Protein AF-A0A950E2K7-F1 (afdb_monomer_lite)

Structure (mmCIF, N/CA/C/O backbone):
data_AF-A0A950E2K7-F1
#
_entry.id   AF-A0A950E2K7-F1
#
loop_
_atom_site.group_PDB
_atom_site.id
_atom_site.type_symbol
_atom_site.label_atom_id
_atom_site.label_alt_id
_atom_site.label_comp_id
_atom_site.label_asym_id
_atom_site.label_entity_id
_atom_site.label_seq_id
_atom_site.pdbx_PDB_ins_code
_atom_site.Cartn_x
_atom_site.Cartn_y
_atom_site.Cartn_z
_atom_site.occupancy
_atom_site.B_iso_or_equiv
_atom_site.auth_seq_id
_atom_site.auth_comp_id
_atom_site.auth_asym_id
_atom_site.auth_atom_id
_atom_site.pdbx_PDB_model_num
ATOM 1 N N . MET A 1 1 ? -14.177 10.957 -31.921 1.00 55.59 1 MET A N 1
ATOM 2 C CA . MET A 1 1 ? -13.319 11.399 -30.806 1.00 55.59 1 MET A CA 1
ATOM 3 C C . MET A 1 1 ? -13.109 10.197 -29.890 1.00 55.59 1 MET A C 1
ATOM 5 O O . MET A 1 1 ? -13.324 10.300 -28.698 1.00 55.59 1 MET A O 1
ATOM 9 N N . ASP A 1 2 ? -12.735 9.035 -30.451 1.00 54.09 2 ASP A N 1
ATOM 10 C CA . ASP A 1 2 ? -12.984 7.739 -29.781 1.00 54.09 2 ASP A CA 1
ATOM 11 C C . ASP A 1 2 ? -11.878 6.692 -30.003 1.00 54.09 2 ASP A C 1
ATOM 13 O O . ASP A 1 2 ? -11.981 5.569 -29.522 1.00 54.09 2 ASP A O 1
ATOM 17 N N . ASP A 1 3 ? -10.787 7.047 -30.689 1.00 54.56 3 ASP A N 1
ATOM 18 C CA . ASP A 1 3 ? -9.715 6.088 -31.013 1.00 54.56 3 ASP A CA 1
ATOM 19 C C . ASP A 1 3 ? -8.484 6.225 -30.093 1.00 54.56 3 ASP A C 1
ATOM 21 O O . ASP A 1 3 ? -7.641 5.335 -29.996 1.00 54.56 3 ASP A O 1
ATOM 25 N N . GLN A 1 4 ? -8.402 7.323 -29.332 1.00 58.28 4 GLN A N 1
ATOM 26 C CA . GLN A 1 4 ? -7.243 7.643 -28.490 1.00 58.28 4 GLN A CA 1
ATOM 27 C C . GLN A 1 4 ? -7.254 6.913 -27.133 1.00 58.28 4 GLN A C 1
ATOM 29 O O . GLN A 1 4 ? -6.208 6.755 -26.505 1.00 58.28 4 GLN A O 1
ATOM 34 N N . LEU A 1 5 ? -8.420 6.416 -26.701 1.00 62.56 5 LEU A N 1
ATOM 35 C CA . LEU A 1 5 ? -8.577 5.637 -25.466 1.00 62.56 5 LEU A CA 1
ATOM 36 C C . LEU A 1 5 ? -8.317 4.135 -25.664 1.00 62.56 5 LEU A C 1
ATOM 38 O O . LEU A 1 5 ? -8.172 3.409 -24.683 1.00 62.56 5 LEU A O 1
ATOM 42 N N . ARG A 1 6 ? -8.246 3.638 -26.908 1.00 59.62 6 ARG A N 1
ATOM 43 C CA . ARG A 1 6 ? -8.377 2.194 -27.160 1.00 59.62 6 ARG A CA 1
ATOM 44 C C . ARG A 1 6 ? -7.091 1.382 -27.020 1.00 59.62 6 ARG A C 1
ATOM 46 O O . ARG A 1 6 ? -7.189 0.162 -26.947 1.00 59.62 6 ARG A O 1
ATOM 53 N N . ARG A 1 7 ? -5.895 1.989 -26.987 1.00 55.44 7 A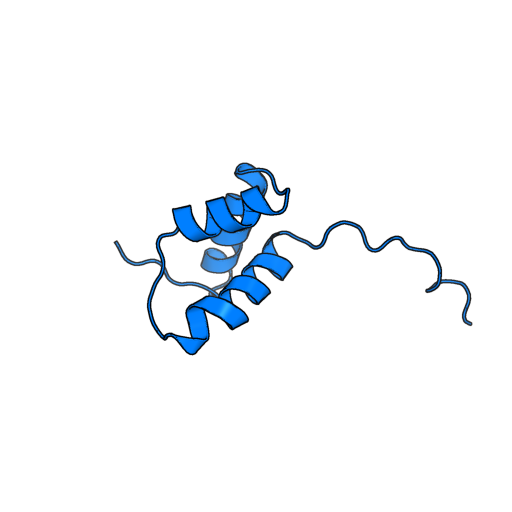RG A N 1
ATOM 54 C CA . ARG A 1 7 ? -4.620 1.231 -26.933 1.00 55.44 7 ARG A CA 1
ATOM 55 C C . ARG A 1 7 ? -3.450 1.951 -26.255 1.00 55.44 7 ARG A C 1
ATOM 57 O O . ARG A 1 7 ? -2.306 1.785 -26.667 1.00 55.44 7 ARG A O 1
ATOM 64 N N . ARG A 1 8 ? -3.677 2.697 -25.172 1.00 60.56 8 ARG A N 1
ATOM 65 C CA . ARG A 1 8 ? -2.608 2.771 -24.167 1.00 60.56 8 ARG A CA 1
ATOM 66 C C . ARG A 1 8 ? -2.771 1.491 -23.364 1.00 60.56 8 ARG A C 1
ATOM 68 O O . ARG A 1 8 ? -3.748 1.366 -22.636 1.00 60.56 8 ARG A O 1
ATOM 75 N N . SER A 1 9 ? -1.874 0.520 -23.520 1.00 58.94 9 SER A N 1
ATOM 76 C CA . SER A 1 9 ? -1.682 -0.448 -22.443 1.00 58.94 9 SER A CA 1
ATOM 77 C C . SER A 1 9 ? -1.455 0.401 -21.196 1.00 58.94 9 SER A C 1
ATOM 79 O O . SER A 1 9 ? -0.436 1.093 -21.110 1.00 58.94 9 SER A O 1
ATOM 81 N N . VAL A 1 10 ? -2.452 0.477 -20.313 1.00 62.81 10 VAL A N 1
ATOM 82 C CA . VAL A 1 10 ? -2.273 1.091 -19.003 1.00 62.81 10 VAL A CA 1
ATOM 83 C C . VAL A 1 10 ? -1.179 0.229 -18.401 1.00 62.81 10 VAL A C 1
ATOM 85 O O . VAL A 1 10 ? -1.393 -0.962 -18.188 1.00 62.81 10 VAL A O 1
ATOM 88 N N . GLY A 1 11 ? 0.043 0.763 -18.326 1.00 66.94 11 GLY A N 1
ATOM 89 C CA . GLY A 1 11 ? 1.180 0.018 -17.795 1.00 66.94 11 GLY A CA 1
ATOM 90 C C . GLY A 1 11 ? 0.853 -0.501 -16.397 1.00 66.94 11 GLY A C 1
ATOM 91 O O . GLY A 1 11 ? -0.191 -0.161 -15.832 1.00 66.94 11 GLY A O 1
ATOM 92 N N . ALA A 1 12 ? 1.746 -1.306 -15.819 1.00 71.31 12 ALA A N 1
ATOM 93 C CA . ALA A 1 12 ? 1.574 -1.725 -14.432 1.00 71.31 12 ALA A CA 1
ATOM 94 C C . ALA A 1 12 ? 1.193 -0.504 -13.563 1.00 71.31 12 ALA A C 1
ATOM 96 O O . ALA A 1 12 ? 1.784 0.569 -13.757 1.00 71.31 12 ALA A O 1
ATOM 97 N N . PRO A 1 13 ? 0.184 -0.627 -12.674 1.00 79.38 13 PRO A N 1
ATOM 98 C CA . PRO A 1 13 ? -0.228 0.478 -11.823 1.00 79.38 13 PRO A CA 1
ATOM 99 C C . PRO A 1 13 ? 0.979 1.091 -11.107 1.00 79.38 13 PRO A C 1
ATOM 101 O O . PRO A 1 13 ? 2.013 0.453 -10.912 1.00 79.38 13 PRO A O 1
ATOM 104 N N . ALA A 1 14 ? 0.877 2.340 -10.663 1.00 90.19 14 ALA A N 1
ATOM 105 C CA . ALA A 1 14 ? 1.892 2.835 -9.744 1.00 90.19 14 ALA A CA 1
ATOM 106 C C . ALA A 1 14 ? 1.852 1.984 -8.460 1.00 90.19 14 ALA A C 1
ATOM 108 O O . ALA A 1 14 ? 0.770 1.714 -7.937 1.00 90.19 14 ALA A O 1
ATOM 109 N N . ALA A 1 15 ? 3.014 1.634 -7.898 1.00 93.69 15 ALA A N 1
ATOM 110 C CA . ALA A 1 15 ? 3.108 0.864 -6.648 1.00 93.69 15 ALA A CA 1
ATOM 111 C C . ALA A 1 15 ? 2.244 1.454 -5.516 1.00 93.69 15 ALA A C 1
ATOM 113 O O . ALA A 1 15 ? 1.673 0.731 -4.706 1.00 93.69 15 ALA A O 1
ATOM 114 N N . ARG A 1 16 ? 2.100 2.785 -5.492 1.00 94.56 16 ARG A N 1
ATOM 115 C CA . ARG A 1 16 ? 1.224 3.499 -4.558 1.00 94.56 16 ARG A CA 1
ATOM 116 C C . ARG A 1 16 ? -0.261 3.193 -4.760 1.00 94.56 16 ARG A C 1
ATOM 118 O O . ARG A 1 16 ? -0.970 3.064 -3.772 1.00 94.56 16 ARG A O 1
ATOM 125 N N . SER A 1 17 ? -0.741 3.104 -5.998 1.00 94.88 17 SER A N 1
ATOM 126 C CA . SER A 1 17 ? -2.146 2.782 -6.265 1.00 94.88 17 SER A CA 1
ATOM 127 C C . SER A 1 17 ? -2.484 1.404 -5.707 1.00 94.88 17 SER A C 1
ATOM 129 O O . SER A 1 17 ? -3.477 1.260 -5.004 1.00 94.88 17 SER A O 1
ATOM 131 N N . LEU A 1 18 ? -1.604 0.423 -5.926 1.00 95.69 18 LEU A N 1
ATOM 132 C CA . LEU A 1 18 ? -1.797 -0.912 -5.370 1.00 95.69 18 LEU A CA 1
ATOM 133 C C . LEU A 1 18 ? -1.650 -0.945 -3.844 1.00 95.69 18 LEU A C 1
ATOM 135 O O . LEU A 1 18 ? -2.408 -1.641 -3.178 1.00 95.69 18 LEU A O 1
ATOM 139 N N . LEU A 1 19 ? -0.726 -0.162 -3.276 1.00 96.81 19 LEU A N 1
ATOM 140 C CA . LEU A 1 19 ? -0.619 0.014 -1.827 1.00 96.81 19 LEU A CA 1
ATOM 141 C C . LEU A 1 19 ? -1.948 0.494 -1.223 1.00 96.81 19 LEU A C 1
ATOM 143 O O . LEU A 1 19 ? -2.381 -0.057 -0.218 1.00 96.81 19 LEU A O 1
ATOM 147 N N . LEU A 1 20 ? -2.608 1.484 -1.835 1.00 95.56 20 LEU A N 1
ATOM 148 C CA . LEU A 1 20 ? -3.905 1.981 -1.363 1.00 95.56 20 LEU A CA 1
ATOM 149 C C . LEU A 1 20 ? -4.996 0.911 -1.448 1.00 95.56 20 LEU A C 1
ATOM 151 O O . LEU A 1 20 ? -5.777 0.785 -0.511 1.00 95.56 20 LEU A O 1
ATOM 155 N N . THR A 1 21 ? -5.015 0.103 -2.511 1.00 95.94 21 THR A N 1
ATOM 156 C CA . THR A 1 21 ? -5.915 -1.055 -2.600 1.00 95.94 21 THR A CA 1
ATOM 157 C C . THR A 1 21 ? -5.652 -2.048 -1.471 1.00 95.94 21 THR A C 1
ATOM 159 O O . THR A 1 21 ? -6.582 -2.441 -0.780 1.00 95.94 21 THR A O 1
ATOM 162 N N . ILE A 1 22 ? -4.392 -2.417 -1.222 1.00 95.94 22 ILE A N 1
ATOM 163 C CA . ILE A 1 22 ? -4.046 -3.356 -0.144 1.00 95.94 22 ILE A CA 1
ATOM 164 C C . ILE A 1 22 ? -4.493 -2.809 1.220 1.00 95.94 22 ILE A C 1
ATOM 166 O O . ILE A 1 22 ? -5.070 -3.536 2.026 1.00 95.94 22 ILE A O 1
ATOM 170 N N . LEU A 1 23 ? -4.252 -1.524 1.478 1.00 96.44 23 LEU A N 1
ATOM 171 C CA . LEU A 1 23 ? -4.652 -0.876 2.724 1.00 96.44 23 LEU A CA 1
ATOM 172 C C . LEU A 1 23 ? -6.174 -0.842 2.885 1.00 96.44 23 LEU A C 1
ATOM 174 O O . LEU A 1 23 ? -6.670 -1.208 3.947 1.00 96.44 23 LEU A O 1
ATOM 178 N N . GLY A 1 24 ? -6.902 -0.435 1.844 1.00 95.94 24 GLY A N 1
ATOM 179 C CA . GLY A 1 24 ? -8.361 -0.337 1.868 1.00 95.94 24 GLY A CA 1
ATOM 180 C C . GLY A 1 24 ? -9.055 -1.690 2.017 1.00 95.94 24 GLY A C 1
ATOM 181 O O . GLY A 1 24 ? -10.025 -1.789 2.759 1.00 95.94 24 GLY A O 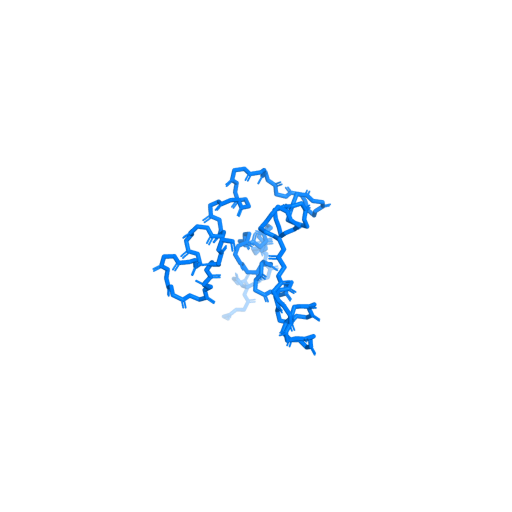1
ATOM 182 N N . GLU A 1 25 ? -8.530 -2.732 1.374 1.00 96.88 25 GLU A N 1
ATOM 183 C CA . GLU A 1 25 ? -9.156 -4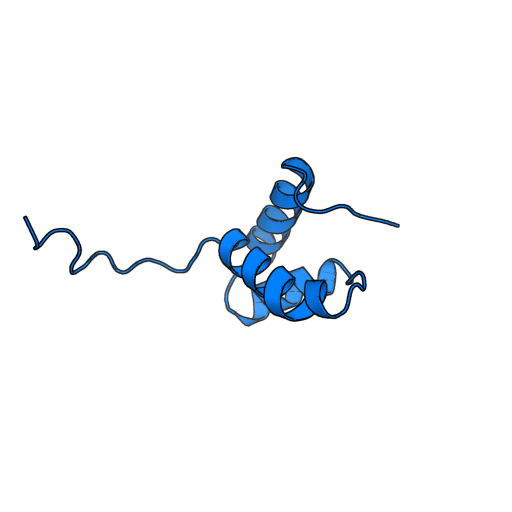.060 1.356 1.00 96.88 25 GLU A CA 1
ATOM 184 C C . GLU A 1 25 ? -8.758 -4.936 2.553 1.00 96.88 25 GLU A C 1
ATOM 186 O O . GLU A 1 25 ? -9.566 -5.713 3.057 1.00 96.88 25 GLU A O 1
ATOM 191 N N . TYR A 1 26 ? -7.513 -4.839 3.035 1.00 95.81 26 TYR A N 1
ATOM 192 C CA . TYR A 1 26 ? -6.999 -5.787 4.033 1.00 95.81 26 TYR A CA 1
ATOM 193 C C . TYR A 1 26 ? -6.733 -5.174 5.404 1.00 95.81 26 TYR A C 1
ATOM 195 O O . TYR A 1 26 ? -6.909 -5.871 6.406 1.00 95.81 26 TYR A O 1
ATOM 203 N N . VAL A 1 27 ? -6.312 -3.909 5.463 1.00 95.19 27 VAL A N 1
ATOM 204 C CA . VAL A 1 27 ? -5.868 -3.266 6.711 1.00 95.19 27 VAL A CA 1
ATOM 205 C C . VAL A 1 27 ? -7.010 -2.479 7.348 1.00 95.19 27 VAL A C 1
ATOM 207 O O . VAL A 1 27 ? -7.368 -2.725 8.498 1.00 95.19 27 VAL A O 1
ATOM 210 N N . LEU A 1 28 ? -7.642 -1.590 6.580 1.00 95.06 28 LEU A N 1
ATOM 211 C CA . LEU A 1 28 ? -8.712 -0.716 7.057 1.00 95.06 28 LEU A CA 1
ATOM 212 C C . LEU A 1 28 ? -9.907 -1.479 7.660 1.00 95.06 28 LEU A C 1
ATOM 214 O O . LEU A 1 28 ? -10.345 -1.078 8.736 1.00 95.06 28 LEU A O 1
ATOM 218 N N . PRO A 1 29 ? -10.407 -2.592 7.077 1.00 97.00 29 PRO A N 1
ATOM 219 C CA . PRO A 1 29 ? -11.558 -3.302 7.640 1.00 97.00 29 PRO A CA 1
ATOM 220 C C . PRO A 1 29 ? -11.262 -3.979 8.981 1.00 97.00 29 PRO A C 1
ATOM 222 O O . PRO A 1 29 ? -12.183 -4.255 9.743 1.00 97.00 29 PRO A O 1
ATOM 225 N N . ARG A 1 30 ? -9.985 -4.266 9.263 1.00 95.00 30 ARG A N 1
ATOM 226 C CA . ARG A 1 30 ? -9.545 -4.861 10.531 1.00 95.00 30 ARG A CA 1
ATOM 227 C C . ARG A 1 30 ? -9.293 -3.806 11.606 1.00 95.00 30 ARG A C 1
ATOM 229 O O . ARG A 1 30 ? -9.391 -4.119 12.782 1.00 95.00 30 ARG A O 1
ATOM 236 N N . GLY A 1 31 ? -8.974 -2.570 11.214 1.00 93.56 31 GLY A N 1
ATOM 237 C CA . GLY A 1 31 ? -8.654 -1.487 12.150 1.00 93.56 31 GLY A CA 1
ATOM 238 C C . GLY A 1 31 ? -7.332 -1.683 12.903 1.00 93.56 31 GLY A C 1
ATOM 239 O O . GLY A 1 31 ? -7.079 -0.991 13.885 1.00 93.56 31 GLY A O 1
ATOM 240 N N . GLU A 1 32 ? -6.487 -2.608 12.448 1.00 93.50 32 GLU A N 1
ATOM 241 C CA . GLU A 1 32 ? -5.215 -2.958 13.080 1.00 93.50 32 GLU A CA 1
ATOM 242 C C . GLU A 1 32 ? -4.030 -2.481 12.237 1.00 93.50 32 GLU A C 1
ATOM 244 O O . GLU A 1 32 ? -4.066 -2.494 11.004 1.00 93.50 32 GLU A O 1
ATOM 249 N N . ALA A 1 33 ? -2.950 -2.079 12.907 1.00 94.31 33 ALA A N 1
ATOM 250 C CA . ALA A 1 33 ? -1.704 -1.736 12.237 1.00 94.31 33 ALA A CA 1
ATOM 251 C C . ALA A 1 33 ? -1.010 -2.992 11.687 1.00 94.31 33 ALA A C 1
ATOM 253 O O . ALA A 1 33 ? -1.097 -4.080 12.254 1.00 94.31 33 ALA A O 1
ATOM 254 N N . VAL A 1 34 ? -0.259 -2.823 10.600 1.00 96.06 34 VAL A N 1
ATOM 255 C CA . VAL A 1 34 ? 0.544 -3.892 9.996 1.00 96.06 34 VAL A CA 1
ATOM 256 C C . VAL A 1 34 ? 2.019 -3.528 9.990 1.00 96.06 34 VAL A C 1
ATOM 258 O O . VAL A 1 34 ? 2.393 -2.358 9.884 1.00 96.06 34 VAL A O 1
ATOM 261 N N . TRP A 1 35 ? 2.875 -4.547 10.047 1.00 97.19 35 TRP A N 1
ATOM 262 C CA . TRP A 1 35 ? 4.312 -4.364 9.889 1.00 97.19 35 TRP A CA 1
ATOM 263 C C . TRP A 1 35 ? 4.631 -3.772 8.512 1.00 97.19 35 TRP A C 1
ATOM 265 O O . TRP A 1 35 ? 4.130 -4.242 7.488 1.00 97.19 35 TRP A O 1
ATOM 275 N N . GLN A 1 36 ? 5.525 -2.780 8.471 1.00 96.56 36 GLN A N 1
ATOM 276 C CA . GLN A 1 36 ? 5.949 -2.151 7.216 1.00 96.56 36 GLN A CA 1
ATOM 277 C C . GLN A 1 36 ? 6.475 -3.184 6.207 1.00 96.56 36 GLN A C 1
ATOM 279 O O . GLN A 1 36 ? 6.149 -3.117 5.023 1.00 96.56 36 GLN A O 1
ATOM 284 N N . GLU A 1 37 ? 7.265 -4.157 6.669 1.00 97.56 37 GLU A N 1
ATOM 285 C CA . GLU A 1 37 ? 7.828 -5.195 5.799 1.00 97.56 37 GLU A CA 1
ATOM 286 C C . GLU A 1 37 ? 6.754 -6.132 5.226 1.00 97.56 37 GLU A C 1
ATOM 288 O O . GLU A 1 37 ? 6.925 -6.619 4.112 1.00 97.56 37 GLU A O 1
ATOM 293 N N . THR A 1 38 ? 5.603 -6.303 5.887 1.00 97.56 38 THR A N 1
ATOM 294 C CA . THR A 1 38 ? 4.460 -7.031 5.310 1.00 97.56 38 THR A CA 1
ATOM 295 C C . THR A 1 38 ? 3.917 -6.310 4.076 1.00 97.56 38 THR A C 1
ATOM 297 O O . THR A 1 38 ? 3.668 -6.942 3.051 1.00 97.56 38 THR A O 1
ATOM 300 N N . LEU A 1 39 ? 3.787 -4.980 4.132 1.00 97.19 39 LEU A N 1
ATOM 301 C CA . LEU A 1 39 ? 3.341 -4.180 2.985 1.00 97.19 39 LEU A CA 1
ATOM 302 C C . LEU A 1 39 ? 4.379 -4.171 1.855 1.00 97.19 39 LEU A C 1
ATOM 304 O O . LEU A 1 39 ? 4.017 -4.236 0.681 1.00 97.19 39 LEU A O 1
ATOM 308 N N . VAL A 1 40 ? 5.672 -4.130 2.194 1.00 98.19 40 VAL A N 1
ATOM 309 C CA . VAL A 1 40 ? 6.755 -4.267 1.207 1.00 98.19 40 VAL A CA 1
ATOM 310 C C . VAL A 1 40 ? 6.684 -5.634 0.525 1.00 98.19 40 VAL A C 1
ATOM 312 O O . VAL A 1 40 ? 6.704 -5.694 -0.703 1.00 98.19 40 VAL A O 1
ATOM 315 N N . ALA A 1 41 ? 6.556 -6.717 1.294 1.00 98.44 41 ALA A N 1
A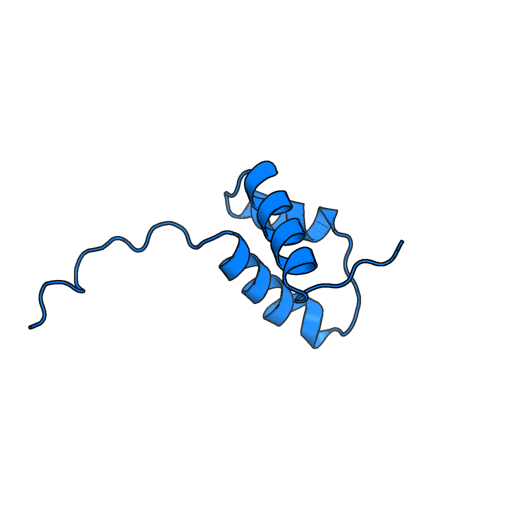TOM 316 C CA . ALA A 1 41 ? 6.470 -8.076 0.769 1.00 98.44 41 ALA A CA 1
ATOM 317 C C . ALA A 1 41 ? 5.240 -8.276 -0.129 1.00 98.44 41 ALA A C 1
ATOM 319 O O . ALA A 1 41 ? 5.360 -8.882 -1.192 1.00 98.44 41 ALA A O 1
ATOM 320 N N . ALA A 1 42 ? 4.087 -7.712 0.242 1.00 97.69 42 ALA A N 1
ATOM 321 C CA . ALA A 1 42 ? 2.867 -7.770 -0.563 1.00 97.69 42 ALA A CA 1
ATOM 322 C C . ALA A 1 42 ? 3.005 -7.052 -1.916 1.00 97.69 42 ALA A C 1
ATOM 324 O O . ALA A 1 42 ? 2.460 -7.507 -2.915 1.00 97.69 42 ALA A O 1
ATOM 325 N N . LEU A 1 43 ? 3.753 -5.946 -1.981 1.00 97.44 43 LEU A N 1
ATOM 326 C CA . LEU A 1 43 ? 4.050 -5.277 -3.252 1.00 97.44 43 LEU A CA 1
ATOM 327 C C . LEU A 1 43 ? 5.100 -6.043 -4.072 1.00 97.44 43 LEU A C 1
ATOM 329 O O . LEU A 1 43 ? 5.030 -6.074 -5.299 1.00 97.44 43 LEU A O 1
ATOM 333 N N . VAL A 1 44 ? 6.067 -6.691 -3.425 1.00 98.12 44 VAL A N 1
ATOM 334 C CA . VAL A 1 44 ? 7.058 -7.510 -4.137 1.00 98.12 44 VAL A CA 1
ATOM 335 C C . VAL A 1 44 ? 6.421 -8.768 -4.733 1.00 98.12 44 VAL A C 1
ATOM 337 O O . VAL A 1 44 ? 6.729 -9.114 -5.872 1.00 98.12 44 VAL A O 1
ATOM 340 N N . SER A 1 45 ? 5.487 -9.415 -4.029 1.00 97.50 45 SER A N 1
ATOM 341 C CA . SER A 1 45 ? 4.828 -10.643 -4.504 1.00 97.50 45 SER A CA 1
ATOM 342 C C . SER A 1 45 ? 4.000 -10.450 -5.779 1.00 97.50 45 SER A C 1
ATOM 344 O O . SER A 1 45 ? 3.771 -11.403 -6.518 1.00 97.50 45 SER A O 1
ATOM 346 N N . VAL A 1 46 ? 3.599 -9.212 -6.066 1.00 94.50 46 VAL A N 1
ATOM 347 C CA . VAL A 1 46 ? 2.833 -8.808 -7.257 1.00 94.50 46 VAL A CA 1
ATOM 348 C C . VAL A 1 46 ? 3.694 -8.100 -8.315 1.00 94.50 46 VAL A C 1
ATOM 350 O O . VAL A 1 46 ? 3.165 -7.530 -9.267 1.00 94.50 46 VAL A O 1
ATOM 353 N N . GLY A 1 47 ? 5.026 -8.157 -8.175 1.00 95.12 47 GLY A N 1
ATOM 354 C CA . GLY A 1 47 ? 5.982 -7.808 -9.232 1.00 95.12 47 GLY A CA 1
ATOM 355 C C . GLY A 1 47 ? 6.688 -6.456 -9.102 1.00 95.12 47 GLY A C 1
ATOM 356 O O . GLY A 1 47 ? 7.435 -6.085 -10.009 1.00 95.12 47 GLY A O 1
ATOM 357 N N . TYR A 1 48 ? 6.511 -5.707 -8.007 1.00 96.81 48 TYR A N 1
ATOM 358 C CA . TYR A 1 48 ? 7.291 -4.484 -7.786 1.00 96.81 48 TYR A CA 1
ATOM 359 C C . TYR A 1 48 ? 8.664 -4.791 -7.190 1.00 96.81 48 TYR A C 1
ATOM 361 O O . TYR A 1 48 ? 8.846 -5.722 -6.410 1.00 96.81 48 TYR A O 1
ATOM 369 N N . THR A 1 49 ? 9.653 -3.953 -7.497 1.00 97.50 49 THR A N 1
ATOM 370 C CA . THR A 1 49 ? 10.945 -4.028 -6.810 1.00 97.50 49 THR A CA 1
ATOM 371 C C . THR A 1 49 ? 10.801 -3.585 -5.355 1.00 97.50 49 THR A C 1
ATOM 373 O O . THR A 1 49 ? 9.991 -2.712 -5.028 1.00 97.50 49 THR A O 1
ATOM 376 N N . GLN A 1 50 ? 11.652 -4.114 -4.472 1.00 98.25 50 GLN A N 1
ATOM 377 C CA . GLN A 1 50 ? 11.688 -3.692 -3.068 1.00 98.25 50 GLN A CA 1
ATOM 378 C C . GLN A 1 50 ? 11.922 -2.176 -2.931 1.00 98.25 50 GLN A C 1
ATOM 380 O O . GLN A 1 50 ? 11.333 -1.526 -2.066 1.00 98.25 50 GLN A O 1
ATOM 385 N N . HIS A 1 51 ? 12.731 -1.592 -3.823 1.00 98.06 51 HIS A N 1
ATOM 386 C CA . HIS A 1 51 ? 12.948 -0.149 -3.879 1.00 98.06 51 HIS A CA 1
ATOM 387 C C . HIS A 1 51 ? 11.654 0.615 -4.193 1.00 98.06 51 HIS A C 1
ATOM 389 O O . HIS A 1 51 ? 11.296 1.531 -3.455 1.00 98.06 51 HIS A O 1
ATOM 395 N N . ALA A 1 52 ? 10.920 0.221 -5.240 1.00 97.31 52 ALA A N 1
ATOM 396 C CA . ALA A 1 52 ? 9.661 0.867 -5.609 1.00 97.31 52 ALA A CA 1
ATOM 397 C C . ALA A 1 52 ? 8.603 0.745 -4.498 1.00 97.31 52 ALA A C 1
ATOM 399 O O . ALA A 1 52 ? 7.903 1.719 -4.210 1.00 97.31 52 ALA A O 1
ATOM 400 N N . ALA A 1 53 ? 8.531 -0.414 -3.835 1.00 97.88 53 ALA A N 1
ATOM 401 C CA . ALA A 1 53 ? 7.636 -0.657 -2.706 1.00 97.88 53 ALA A CA 1
ATOM 402 C C . ALA A 1 53 ? 7.942 0.268 -1.515 1.00 97.88 53 ALA A C 1
ATOM 404 O O . ALA A 1 53 ? 7.065 0.993 -1.039 1.00 97.88 53 ALA A O 1
ATOM 405 N N . ARG A 1 54 ? 9.209 0.328 -1.085 1.00 98.06 54 ARG A N 1
ATOM 406 C CA . ARG A 1 54 ? 9.650 1.233 -0.010 1.00 98.06 54 ARG A CA 1
ATOM 407 C C . ARG A 1 54 ? 9.435 2.698 -0.372 1.00 98.06 54 ARG A C 1
ATOM 409 O O . ARG A 1 54 ? 9.001 3.482 0.466 1.00 98.06 54 ARG A O 1
ATOM 416 N N . GLN A 1 55 ? 9.676 3.070 -1.627 1.00 98.12 55 GLN A N 1
ATOM 417 C CA . GLN A 1 55 ? 9.442 4.429 -2.102 1.00 98.12 55 GLN A CA 1
ATOM 418 C C . GLN A 1 55 ? 7.948 4.794 -2.092 1.00 98.12 55 GLN A C 1
ATOM 420 O O . GLN A 1 55 ? 7.600 5.933 -1.783 1.00 98.12 55 GLN A O 1
ATOM 425 N N . ALA A 1 56 ? 7.049 3.861 -2.421 1.00 97.50 56 ALA A N 1
ATOM 426 C CA . A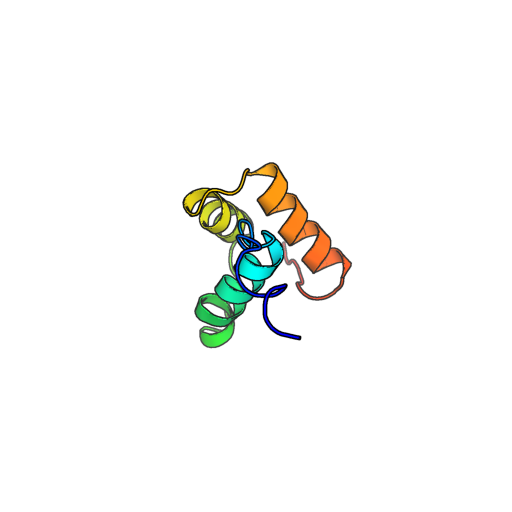LA A 1 56 ? 5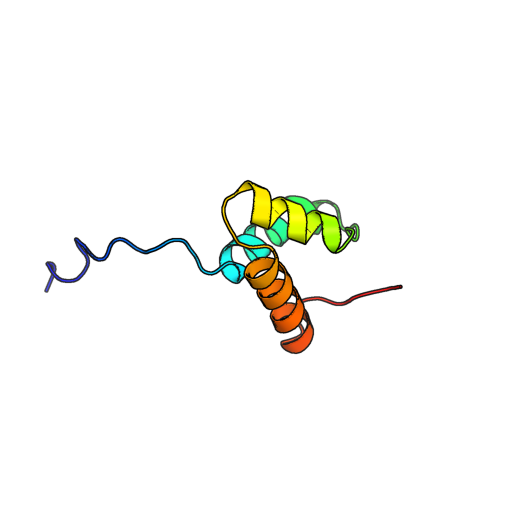.608 4.079 -2.316 1.00 97.50 56 ALA A CA 1
ATOM 427 C C . ALA A 1 56 ? 5.188 4.353 -0.865 1.00 97.50 56 ALA A C 1
ATOM 429 O O . ALA A 1 56 ? 4.552 5.376 -0.619 1.00 97.50 56 ALA A O 1
ATOM 430 N N . LEU A 1 57 ? 5.623 3.513 0.080 1.00 97.19 57 LEU A N 1
ATOM 431 C CA . LEU A 1 57 ? 5.366 3.686 1.515 1.00 97.19 57 LEU A CA 1
ATOM 432 C C . LEU A 1 57 ? 5.917 5.015 2.041 1.00 97.19 57 LEU A C 1
ATOM 434 O O . LEU A 1 57 ? 5.169 5.809 2.603 1.00 97.19 57 LEU A O 1
ATOM 438 N N . ALA A 1 58 ? 7.198 5.300 1.792 1.00 97.50 58 ALA A N 1
ATOM 439 C CA . ALA A 1 58 ? 7.852 6.516 2.270 1.00 97.50 58 ALA A CA 1
ATOM 440 C C . ALA A 1 58 ? 7.164 7.786 1.760 1.00 97.50 58 ALA A C 1
ATOM 442 O O . ALA A 1 58 ? 7.002 8.752 2.505 1.00 97.50 58 ALA A O 1
ATOM 443 N N . ARG A 1 59 ? 6.731 7.799 0.492 1.00 97.12 59 ARG A N 1
ATOM 444 C CA . ARG A 1 59 ? 5.974 8.936 -0.027 1.00 97.12 59 ARG A CA 1
ATOM 445 C C . ARG A 1 59 ? 4.564 8.996 0.565 1.00 97.12 59 ARG A C 1
ATOM 447 O O . ARG A 1 59 ? 4.080 10.088 0.799 1.00 97.12 59 ARG A O 1
ATOM 454 N N . SER A 1 60 ? 3.889 7.870 0.801 1.00 96.88 60 SER A N 1
ATOM 455 C CA . SER A 1 60 ? 2.566 7.875 1.450 1.00 96.88 60 SER A CA 1
ATOM 456 C C . SER A 1 60 ? 2.625 8.405 2.885 1.00 96.88 60 SER A C 1
ATOM 458 O O . SER A 1 60 ? 1.742 9.158 3.276 1.00 96.88 60 SER A O 1
ATOM 460 N N . VAL A 1 61 ? 3.685 8.093 3.637 1.00 96.94 61 VAL A N 1
ATOM 461 C CA . VAL A 1 61 ? 3.933 8.695 4.959 1.00 96.94 61 VAL A CA 1
ATOM 462 C C . VAL A 1 61 ? 4.206 10.194 4.830 1.00 96.94 61 VAL A C 1
ATOM 464 O O . VAL A 1 61 ? 3.578 10.994 5.514 1.00 96.94 61 VAL A O 1
ATOM 467 N N . ARG A 1 62 ? 5.100 10.593 3.915 1.00 97.50 62 ARG A N 1
ATOM 468 C CA . ARG A 1 62 ? 5.424 12.009 3.667 1.00 97.50 62 ARG A CA 1
ATOM 469 C C . ARG A 1 62 ? 4.194 12.839 3.302 1.00 97.50 62 ARG A C 1
ATOM 471 O O . ARG A 1 62 ? 4.064 13.962 3.768 1.00 97.50 62 ARG A O 1
ATOM 478 N N . ASP A 1 63 ? 3.320 12.280 2.475 1.00 96.75 63 ASP A N 1
ATOM 479 C CA . ASP A 1 63 ? 2.106 12.939 1.998 1.00 96.75 63 ASP A CA 1
ATOM 480 C C . ASP A 1 63 ? 0.963 12.866 3.042 1.00 96.75 63 ASP A C 1
ATOM 482 O O . ASP A 1 63 ? -0.148 13.299 2.755 1.00 96.75 63 ASP A O 1
ATOM 486 N N . GLY A 1 64 ? 1.206 12.303 4.236 1.00 96.38 64 GLY A N 1
ATOM 487 C CA . GLY A 1 64 ? 0.253 12.267 5.353 1.00 96.38 64 GLY A CA 1
ATOM 488 C C . GLY A 1 64 ? -0.815 11.170 5.284 1.00 96.38 64 GLY A C 1
ATOM 489 O O . GLY A 1 64 ? -1.739 11.174 6.090 1.00 96.38 64 GLY A O 1
ATOM 490 N N . TRP A 1 65 ? -0.706 10.219 4.352 1.00 94.12 65 TRP A N 1
ATOM 491 C CA . TRP A 1 65 ? -1.688 9.137 4.171 1.00 94.12 65 TRP A CA 1
ATOM 492 C C . TRP A 1 65 ? -1.485 7.967 5.134 1.00 94.12 65 TRP A C 1
ATOM 494 O O . TRP A 1 65 ? -2.400 7.179 5.346 1.00 94.12 65 TRP A O 1
ATOM 504 N N . LEU A 1 66 ? -0.273 7.818 5.669 1.00 94.81 66 LEU A N 1
ATOM 505 C CA . LEU A 1 66 ? 0.100 6.764 6.606 1.00 94.81 66 LEU A CA 1
ATOM 506 C C . LEU A 1 66 ? 0.862 7.362 7.781 1.00 94.81 66 LEU A C 1
ATOM 508 O O . LEU A 1 66 ? 1.689 8.254 7.603 1.00 94.81 66 LEU A O 1
ATOM 512 N N . SER A 1 67 ? 0.639 6.803 8.964 1.00 93.81 67 SER A N 1
ATOM 513 C CA . SER A 1 67 ? 1.460 7.040 10.146 1.00 93.81 67 SER A CA 1
ATOM 514 C C . SER A 1 67 ? 2.271 5.788 10.474 1.00 93.81 67 SER A C 1
ATOM 516 O O . SER A 1 67 ? 1.897 4.666 10.135 1.00 93.81 67 SER A O 1
ATOM 518 N N . THR A 1 68 ? 3.417 5.986 11.118 1.00 92.69 68 THR A N 1
ATOM 519 C CA . THR A 1 68 ? 4.282 4.901 11.585 1.00 92.69 68 THR A CA 1
ATOM 520 C C . THR A 1 68 ? 4.419 4.988 13.095 1.00 92.69 68 THR A C 1
ATOM 522 O O . THR A 1 68 ? 4.760 6.052 13.614 1.00 92.69 68 THR A O 1
ATOM 525 N N . SER A 1 69 ? 4.216 3.874 13.788 1.00 90.81 69 SER A N 1
ATOM 526 C CA . SER A 1 69 ? 4.601 3.694 15.188 1.00 90.81 69 SER A CA 1
ATOM 527 C C . SER A 1 69 ? 5.883 2.860 15.278 1.00 90.81 69 SER A C 1
ATOM 529 O O . SER A 1 69 ? 6.252 2.183 14.315 1.00 90.81 69 SER A O 1
ATOM 531 N N . ARG A 1 70 ? 6.585 2.951 16.411 1.00 84.00 70 ARG A N 1
ATOM 532 C CA . ARG A 1 70 ? 7.739 2.093 16.723 1.00 84.00 70 ARG A CA 1
ATOM 533 C C . ARG A 1 70 ? 7.300 0.830 17.442 1.00 84.00 70 ARG A C 1
ATOM 535 O O . ARG A 1 70 ? 6.289 0.920 18.170 1.00 84.00 70 ARG A O 1
#

Sequence (70 aa):
MDDQLRRRSVGAPAARSLLLTILGEYVLPRGEAVWQETLVAALVSVGYTQHAARQALARSVRDGWLSTSR

Radius of gyration: 14.57 Å; chains: 1; bounding box: 26×24×48 Å

Foldseek 3Di:
DPDPPPDPPPPDDQLLVVLVVCCVPPPVVVVDDDDLVVQLVVSVVVPDDSVSSVVSVVVCVVVVNDDDDD

Secondary structure (DSSP, 8-state):
--STTS-----S--HHHHHHHHIIIIITTTT----HHHHHHHHHHTT--HHHHHHHHHHHHHTTS-----

pLDDT: mean 89.53, std 13.87, range [54.09, 98.44]